Protein AF-C4KZI9-F1 (afdb_monomer)

Secondary structure (DSSP, 8-state):
--HHHHHHHHHHHHHHHHHHHHHHHHHHHHHHHHHHHTT---SS-----HHHH-HHHHHHHHHHHHHHHHHHHHHHHH---------

Solvent-accessible surface area (backbone atoms only — not comparable to full-atom values): 5023 Å² total; per-residue (Å²): 131,57,57,66,58,28,45,51,52,19,49,51,29,41,50,49,16,53,50,50,52,51,54,50,53,51,51,52,51,52,51,45,54,54,35,56,76,70,73,52,90,63,98,55,77,85,77,64,56,63,65,75,74,35,55,62,34,49,48,28,46,60,61,16,51,60,28,47,53,54,34,52,55,55,56,61,70,72,62,69,80,93,66,93,80,80,131

Sequence (87 aa):
MSRFNQLVAGGILLFLSGLLYTLERIALYIRWYAEISTGSWLEKPSFVDPFLQNWFVTLFLFAAIPFFLAAMNVTQKISPSENPTDS

Radius of gyration: 22.18 Å; Cα contacts (8 Å, |Δi|>4): 54; chains: 1; bounding box: 54×30×64 Å

Mean predicted aligned error: 10.79 Å

Foldseek 3Di:
DDLVVLLVLLVVLLVVLVVLLVVVVVVLVVVVVVCVVVVNDDVDRPCDPSCVVDVSSVV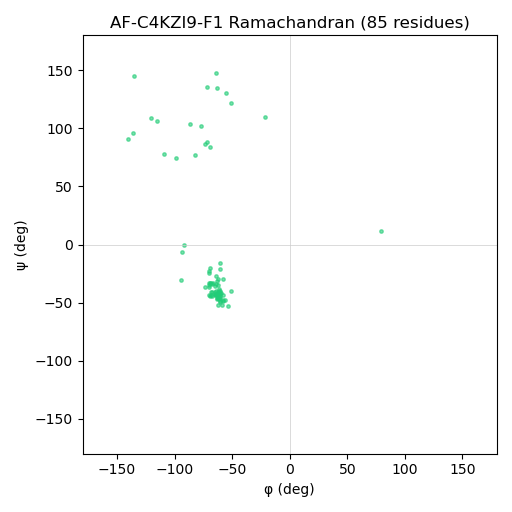SNVVSVVSVVVSVVVVVVVDDDPDPPDD

Organism: Exiguobacterium sp. (strain ATCC BAA-1283 / AT1b) (NCBI:txid360911)

pLDDT: mean 77.7, std 14.15, range [49.59, 95.12]

Structure (mmCIF, N/CA/C/O backbone):
data_AF-C4KZI9-F1
#
_entry.id   AF-C4KZI9-F1
#
loop_
_atom_site.group_PDB
_atom_site.id
_atom_site.type_symbol
_atom_site.label_atom_id
_atom_site.label_alt_id
_atom_site.label_comp_id
_atom_site.label_asym_id
_atom_site.label_entity_id
_atom_site.label_seq_id
_atom_site.pdbx_PDB_ins_code
_atom_site.Cartn_x
_atom_site.Cartn_y
_atom_site.Cartn_z
_atom_site.occupancy
_atom_site.B_iso_or_equiv
_atom_site.auth_seq_id
_atom_site.auth_comp_id
_atom_site.auth_asym_id
_atom_site.auth_atom_id
_atom_site.pdbx_PDB_model_num
ATOM 1 N N . MET A 1 1 ? -11.775 -5.326 19.414 1.00 69.50 1 MET A N 1
ATOM 2 C CA . MET A 1 1 ? -10.387 -4.825 19.274 1.00 69.50 1 MET A CA 1
ATOM 3 C C . MET A 1 1 ? -10.327 -3.392 19.776 1.00 69.50 1 MET A C 1
ATOM 5 O O . MET A 1 1 ? -11.304 -2.679 19.596 1.00 69.50 1 MET A O 1
ATOM 9 N N . SER A 1 2 ? -9.218 -2.979 20.395 1.00 85.62 2 SER A N 1
ATOM 10 C CA . SER A 1 2 ? -8.996 -1.569 20.754 1.00 85.62 2 SER A CA 1
ATOM 11 C C . SER A 1 2 ? -8.918 -0.696 19.493 1.00 85.62 2 SER A C 1
ATOM 13 O O . SER A 1 2 ? -8.413 -1.157 18.467 1.00 85.62 2 SER A O 1
ATOM 15 N N . ARG A 1 3 ? -9.371 0.564 19.575 1.00 84.19 3 ARG A N 1
ATOM 16 C CA . ARG A 1 3 ? -9.224 1.575 18.508 1.00 84.19 3 ARG A CA 1
ATOM 17 C C . ARG A 1 3 ? -7.775 1.673 18.031 1.00 84.19 3 ARG A C 1
ATOM 19 O O . ARG A 1 3 ? -7.526 1.768 16.835 1.00 84.19 3 ARG A O 1
ATOM 26 N N . PHE A 1 4 ? -6.827 1.604 18.965 1.00 88.25 4 PHE A N 1
ATOM 27 C CA . PHE A 1 4 ? -5.401 1.605 18.652 1.00 88.25 4 PHE A CA 1
ATOM 28 C C . PHE A 1 4 ? -5.033 0.445 17.717 1.00 88.25 4 PHE A C 1
ATOM 30 O O . PHE A 1 4 ? -4.433 0.667 16.673 1.00 88.25 4 PHE A O 1
ATOM 37 N N . ASN A 1 5 ? -5.493 -0.773 18.019 1.00 89.94 5 ASN A N 1
ATOM 38 C CA . ASN A 1 5 ? -5.220 -1.949 17.188 1.00 89.94 5 ASN A CA 1
ATOM 39 C C . ASN A 1 5 ? -5.847 -1.827 15.791 1.00 89.94 5 ASN A C 1
ATOM 41 O O . ASN A 1 5 ? -5.258 -2.303 14.828 1.00 89.94 5 ASN A O 1
ATOM 45 N N . GLN A 1 6 ? -7.015 -1.187 15.664 1.00 89.06 6 GLN A N 1
ATOM 46 C CA . GLN A 1 6 ? -7.660 -0.952 14.364 1.00 89.06 6 GLN A CA 1
ATOM 47 C C . GLN A 1 6 ? -6.875 0.055 13.515 1.00 89.06 6 GLN A C 1
ATOM 49 O O . GLN A 1 6 ? -6.644 -0.198 12.336 1.00 89.06 6 GLN A O 1
ATOM 54 N N . LEU A 1 7 ? -6.415 1.156 14.117 1.00 92.19 7 LEU A N 1
ATOM 55 C CA . LEU A 1 7 ? -5.583 2.151 13.433 1.00 92.19 7 LEU A CA 1
ATOM 56 C C . LEU A 1 7 ? -4.224 1.574 13.030 1.00 92.19 7 LEU A C 1
ATOM 58 O O . LEU A 1 7 ? -3.775 1.798 11.911 1.00 92.19 7 LEU A O 1
ATOM 62 N N . VAL A 1 8 ? -3.594 0.794 13.913 1.00 93.88 8 VAL A N 1
ATOM 63 C CA . VAL A 1 8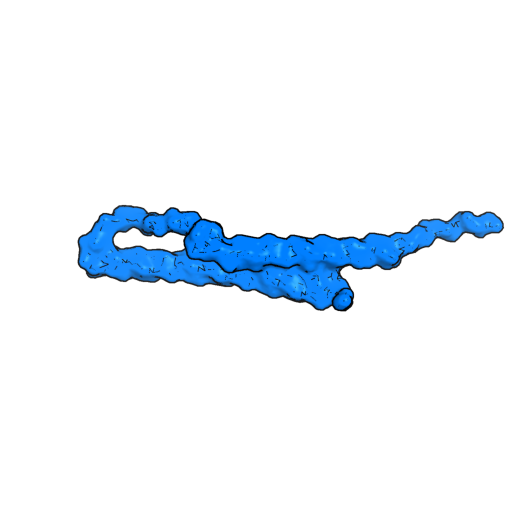 ? -2.326 0.112 13.621 1.00 93.88 8 VAL A CA 1
ATOM 64 C C . VAL A 1 8 ? -2.507 -0.901 12.490 1.00 93.88 8 VAL A C 1
ATOM 66 O O . VAL A 1 8 ? -1.726 -0.889 11.544 1.00 93.88 8 VAL A O 1
ATOM 69 N N . ALA A 1 9 ? -3.557 -1.728 12.526 1.00 91.88 9 ALA A N 1
ATOM 70 C CA . ALA A 1 9 ? -3.840 -2.689 11.461 1.00 91.88 9 ALA A CA 1
ATOM 71 C C . ALA A 1 9 ? -4.100 -1.999 10.109 1.00 91.88 9 ALA A C 1
ATOM 73 O O . ALA A 1 9 ? -3.500 -2.381 9.105 1.00 91.88 9 ALA A O 1
ATOM 74 N N . GLY A 1 10 ? -4.930 -0.950 10.082 1.00 91.25 10 GLY A N 1
ATOM 75 C CA . GLY A 1 10 ? -5.181 -0.158 8.872 1.00 91.25 10 GLY A CA 1
ATOM 76 C C . GLY A 1 10 ? -3.919 0.529 8.338 1.00 91.25 10 GLY A C 1
ATOM 77 O O . GLY A 1 10 ? -3.672 0.520 7.133 1.00 91.25 10 GLY A O 1
ATOM 78 N N . GLY A 1 11 ? -3.080 1.064 9.229 1.00 93.56 11 GLY A N 1
ATOM 79 C CA . GLY A 1 11 ? -1.802 1.681 8.874 1.00 93.56 11 GLY A CA 1
ATOM 80 C C . GLY A 1 11 ? -0.801 0.689 8.280 1.00 93.56 11 GLY A C 1
ATOM 81 O O . GLY A 1 11 ? -0.189 0.986 7.258 1.00 93.56 11 GLY A O 1
ATOM 82 N N . ILE A 1 12 ? -0.678 -0.507 8.865 1.00 95.12 12 ILE A N 1
ATOM 83 C CA . ILE A 1 12 ? 0.174 -1.583 8.332 1.00 95.12 12 ILE A CA 1
ATOM 84 C C . ILE A 1 12 ? -0.297 -1.999 6.934 1.00 95.12 12 ILE A C 1
ATOM 86 O O . ILE A 1 12 ? 0.529 -2.160 6.041 1.00 95.12 12 ILE A O 1
ATOM 90 N N . LEU A 1 13 ? -1.610 -2.132 6.719 1.00 93.50 13 LEU A N 1
ATOM 91 C CA . LEU A 1 13 ? -2.172 -2.489 5.412 1.00 93.50 13 LEU A CA 1
ATOM 92 C C . LEU A 1 13 ? -1.900 -1.418 4.345 1.00 93.50 13 LEU A C 1
ATOM 94 O O . LEU A 1 13 ? -1.470 -1.759 3.242 1.00 93.50 13 LEU A O 1
ATOM 98 N N . LEU A 1 14 ? -2.069 -0.132 4.674 1.00 94.00 14 LEU A N 1
ATOM 99 C CA . LEU A 1 14 ? -1.704 0.963 3.764 1.00 94.00 14 LEU A CA 1
ATOM 100 C C . LEU A 1 14 ? -0.208 0.975 3.457 1.00 94.00 14 LEU A C 1
ATOM 102 O O . LEU A 1 14 ? 0.186 1.117 2.299 1.00 94.00 14 LEU A O 1
ATOM 106 N N . PHE A 1 15 ? 0.624 0.806 4.484 1.00 95.12 15 PHE A N 1
ATOM 107 C CA . PHE A 1 15 ? 2.070 0.767 4.318 1.00 95.12 15 PHE A CA 1
ATOM 108 C C . PHE A 1 15 ? 2.498 -0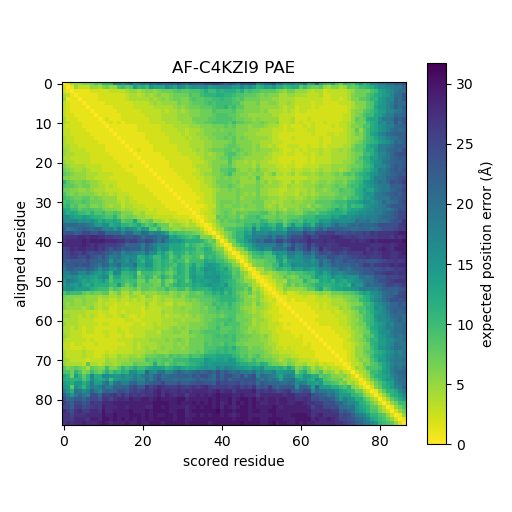.391 3.411 1.00 95.12 15 PHE A C 1
ATOM 110 O O . PHE A 1 15 ? 3.274 -0.183 2.483 1.00 95.12 15 PHE A O 1
ATOM 117 N N . LEU A 1 16 ? 1.951 -1.591 3.624 1.00 93.00 16 LEU A N 1
ATOM 118 C CA . LEU A 1 16 ? 2.229 -2.764 2.794 1.00 93.00 16 LEU A CA 1
ATOM 119 C C . LEU A 1 16 ? 1.780 -2.567 1.347 1.00 93.00 16 LEU A C 1
ATOM 121 O O . LEU A 1 16 ? 2.521 -2.926 0.437 1.00 93.00 16 LEU A O 1
ATOM 125 N N . SER A 1 17 ? 0.609 -1.964 1.124 1.00 91.88 17 SER A N 1
ATOM 126 C CA . SER A 1 17 ? 0.136 -1.622 -0.221 1.00 91.88 17 SER A CA 1
ATOM 127 C C . SER A 1 17 ? 1.122 -0.694 -0.946 1.00 91.88 17 SER A C 1
ATOM 129 O O . SER A 1 17 ? 1.548 -0.990 -2.064 1.00 91.88 17 SER A O 1
ATOM 131 N N . GLY A 1 18 ? 1.570 0.378 -0.281 1.00 89.44 18 GLY A N 1
ATOM 132 C CA . GLY A 1 18 ? 2.567 1.302 -0.829 1.00 89.44 18 GLY A CA 1
ATOM 133 C C . GLY A 1 18 ? 3.937 0.650 -1.060 1.00 89.44 18 GLY A C 1
ATOM 134 O O . GLY A 1 18 ? 4.579 0.880 -2.089 1.00 89.44 18 GLY A O 1
ATOM 135 N N . LEU A 1 19 ? 4.375 -0.212 -0.140 1.00 92.81 19 LEU A N 1
ATOM 136 C CA . LEU A 1 19 ? 5.624 -0.963 -0.267 1.00 92.81 19 LEU A CA 1
ATOM 137 C C . LEU A 1 19 ? 5.579 -1.909 -1.476 1.00 92.81 19 LEU A C 1
ATOM 139 O O . LEU A 1 19 ? 6.501 -1.925 -2.284 1.00 92.81 19 LEU A O 1
ATOM 143 N N . LEU A 1 20 ? 4.491 -2.662 -1.643 1.00 90.75 20 LEU A N 1
ATOM 144 C CA . LEU A 1 20 ? 4.310 -3.563 -2.783 1.00 90.75 20 LEU A CA 1
ATOM 145 C C . LEU A 1 20 ? 4.304 -2.801 -4.109 1.00 90.75 20 LEU A C 1
ATOM 147 O O . LEU A 1 20 ? 5.014 -3.191 -5.032 1.00 90.75 20 LEU A O 1
ATOM 151 N N . TYR A 1 21 ? 3.588 -1.675 -4.174 1.00 88.56 21 TYR A N 1
ATOM 152 C CA . TYR A 1 21 ? 3.567 -0.815 -5.358 1.00 88.56 21 TYR A CA 1
ATOM 153 C C . TYR A 1 21 ? 4.970 -0.321 -5.749 1.00 88.56 21 TYR A C 1
ATOM 155 O O . TYR A 1 21 ? 5.346 -0.330 -6.924 1.00 88.56 21 TYR A O 1
ATOM 163 N N . THR A 1 22 ? 5.769 0.105 -4.766 1.00 88.94 22 THR A N 1
ATOM 164 C CA . THR A 1 22 ? 7.132 0.600 -5.018 1.00 88.94 22 THR A CA 1
ATOM 165 C C . THR A 1 22 ? 8.092 -0.516 -5.430 1.00 88.94 22 THR A C 1
ATOM 167 O O . THR A 1 22 ? 8.837 -0.339 -6.393 1.00 88.94 22 THR A O 1
ATOM 170 N N . LEU A 1 23 ? 8.047 -1.677 -4.770 1.00 88.94 23 LEU A N 1
ATOM 171 C CA . LEU A 1 23 ? 8.857 -2.844 -5.138 1.00 88.94 23 LEU A CA 1
ATOM 172 C C . LEU A 1 23 ? 8.556 -3.328 -6.557 1.00 88.94 23 LEU A C 1
ATOM 174 O O . LEU A 1 23 ? 9.472 -3.652 -7.308 1.00 88.94 23 LEU A O 1
ATOM 178 N N . GLU A 1 24 ? 7.288 -3.331 -6.950 1.00 84.88 24 GLU A N 1
ATOM 179 C CA . GLU A 1 24 ? 6.881 -3.731 -8.291 1.00 84.88 24 GLU A CA 1
ATOM 180 C C . GLU A 1 24 ? 7.357 -2.751 -9.364 1.00 84.88 24 GLU A C 1
ATOM 182 O O . GLU A 1 24 ? 7.883 -3.167 -10.397 1.00 84.88 24 GLU A O 1
ATOM 187 N N . ARG A 1 25 ? 7.274 -1.443 -9.089 1.00 83.88 25 ARG A N 1
ATOM 188 C CA . ARG A 1 25 ? 7.886 -0.414 -9.940 1.00 83.88 25 ARG A CA 1
ATOM 189 C C . ARG A 1 25 ? 9.382 -0.663 -10.113 1.00 83.88 25 ARG A C 1
ATOM 191 O O . ARG A 1 25 ? 9.864 -0.639 -11.241 1.00 83.88 25 ARG A O 1
ATOM 198 N N . ILE A 1 26 ? 10.106 -0.928 -9.026 1.00 86.94 26 ILE A N 1
ATOM 199 C CA . ILE A 1 26 ? 11.548 -1.209 -9.072 1.00 86.94 26 ILE A CA 1
ATOM 200 C C . ILE A 1 26 ? 11.830 -2.468 -9.903 1.00 86.94 26 ILE A C 1
ATOM 202 O O . ILE A 1 26 ? 12.697 -2.435 -10.773 1.00 86.94 26 ILE A O 1
ATOM 206 N N . ALA A 1 27 ? 11.078 -3.551 -9.695 1.00 85.31 27 ALA A N 1
ATOM 207 C CA . ALA A 1 27 ? 11.242 -4.795 -10.443 1.00 85.31 27 ALA A CA 1
ATOM 208 C C . ALA A 1 27 ? 11.020 -4.602 -11.953 1.00 85.31 27 ALA A C 1
ATOM 210 O O . ALA A 1 27 ? 11.806 -5.104 -12.757 1.00 85.31 27 ALA A O 1
ATOM 211 N N . LEU A 1 28 ? 10.003 -3.825 -12.343 1.00 81.31 28 LEU A N 1
ATOM 212 C CA . LEU A 1 28 ? 9.757 -3.463 -13.742 1.00 81.31 28 LEU A CA 1
ATOM 213 C C . LEU A 1 28 ? 10.918 -2.662 -14.341 1.00 81.31 28 LEU A C 1
ATOM 215 O O . LEU A 1 28 ? 11.340 -2.951 -15.459 1.00 81.31 28 LEU A O 1
ATOM 219 N N . TYR A 1 29 ? 11.471 -1.698 -13.600 1.00 82.88 29 TYR A N 1
ATOM 220 C CA . TYR A 1 29 ? 12.640 -0.939 -14.053 1.00 82.88 29 TYR A CA 1
ATOM 221 C C . TYR A 1 29 ? 13.881 -1.818 -14.216 1.00 82.88 29 TYR A C 1
ATOM 223 O O . TYR A 1 29 ? 14.588 -1.680 -15.211 1.00 82.88 29 TYR A O 1
ATOM 231 N N . ILE A 1 30 ? 14.135 -2.736 -13.279 1.00 84.50 30 ILE A N 1
ATOM 232 C 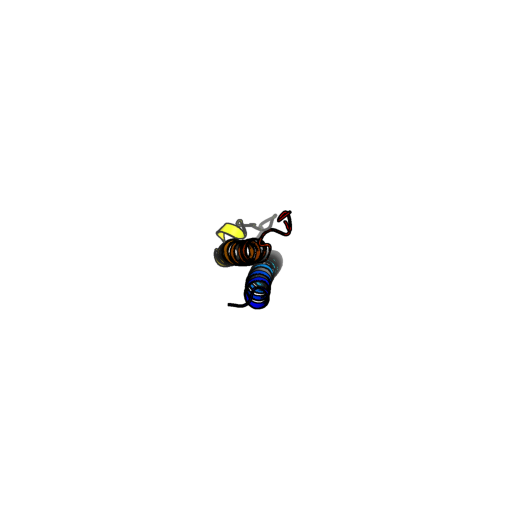CA . ILE A 1 30 ? 15.258 -3.680 -13.365 1.00 84.50 30 ILE A CA 1
ATOM 233 C C . ILE A 1 30 ? 15.095 -4.588 -14.586 1.00 84.50 30 ILE A C 1
ATOM 235 O O . ILE A 1 30 ? 16.046 -4.778 -15.342 1.00 84.50 30 ILE A O 1
ATOM 239 N N . ARG A 1 31 ? 13.886 -5.120 -14.805 1.00 81.25 31 ARG A N 1
ATOM 240 C CA . ARG A 1 31 ? 13.585 -5.955 -15.970 1.00 81.25 31 ARG A CA 1
ATOM 241 C C . ARG A 1 31 ? 13.807 -5.193 -17.273 1.00 81.25 31 ARG A C 1
ATOM 243 O O . ARG A 1 31 ? 14.502 -5.691 -18.149 1.00 81.25 31 ARG A O 1
ATOM 250 N N . TRP A 1 32 ? 13.271 -3.981 -17.376 1.00 78.19 32 TRP A N 1
ATOM 251 C CA . TRP A 1 32 ? 13.463 -3.132 -18.550 1.00 78.19 32 TRP A CA 1
ATOM 252 C C . TRP A 1 32 ? 14.946 -2.818 -18.796 1.00 78.19 32 TRP A C 1
ATOM 254 O O . TRP A 1 32 ? 15.423 -2.911 -19.923 1.00 78.19 32 TRP A O 1
ATOM 264 N N . TYR A 1 33 ? 15.707 -2.526 -17.739 1.00 81.62 33 TYR A N 1
ATOM 265 C CA . TYR A 1 33 ? 17.147 -2.294 -17.841 1.00 81.62 33 TYR A CA 1
ATOM 266 C C . TYR A 1 33 ? 17.909 -3.529 -18.358 1.00 81.62 33 TYR A C 1
ATOM 268 O O . TYR A 1 33 ? 18.826 -3.398 -19.170 1.00 81.62 33 TYR A O 1
ATOM 276 N N . ALA A 1 34 ? 17.508 -4.734 -17.940 1.00 79.00 34 ALA A N 1
ATOM 277 C CA . ALA A 1 34 ? 18.069 -5.989 -18.442 1.00 79.00 34 ALA A CA 1
ATOM 278 C C . ALA A 1 34 ? 17.665 -6.293 -19.902 1.00 79.00 34 ALA A C 1
ATOM 280 O O . ALA A 1 34 ? 18.446 -6.857 -20.668 1.00 79.00 34 ALA A O 1
ATOM 281 N N . GLU A 1 35 ? 16.460 -5.907 -20.320 1.00 74.31 35 GLU A N 1
ATOM 282 C CA . GLU A 1 35 ? 16.006 -6.057 -21.711 1.00 74.31 35 GLU A CA 1
ATOM 283 C C . GLU A 1 35 ? 16.755 -5.096 -22.658 1.00 74.31 35 GLU A C 1
ATOM 285 O O . GLU A 1 35 ? 17.151 -5.493 -23.756 1.00 74.31 35 GLU A O 1
ATOM 290 N N . ILE A 1 36 ? 17.070 -3.875 -22.207 1.00 75.94 36 ILE A N 1
ATOM 291 C CA . ILE A 1 36 ? 17.922 -2.940 -22.964 1.00 75.94 36 ILE A CA 1
ATOM 292 C C . ILE A 1 36 ? 19.327 -3.507 -23.172 1.00 75.94 36 ILE A C 1
ATOM 294 O O . ILE A 1 36 ? 19.869 -3.425 -24.275 1.00 75.94 36 ILE A O 1
ATOM 298 N N . SER A 1 37 ? 19.933 -4.089 -22.134 1.00 72.19 37 SER A N 1
ATOM 299 C CA . SER A 1 37 ? 21.305 -4.604 -22.227 1.00 72.19 37 SER A CA 1
ATOM 300 C C . SER A 1 37 ? 21.432 -5.837 -23.130 1.00 72.19 37 SER A C 1
ATOM 302 O O . SER A 1 37 ? 22.519 -6.115 -23.634 1.00 72.19 37 SER A O 1
ATOM 304 N N . THR A 1 38 ? 20.328 -6.544 -23.385 1.00 73.69 38 THR A N 1
ATOM 305 C CA . THR A 1 38 ? 20.268 -7.722 -24.266 1.00 73.69 38 THR A CA 1
ATOM 306 C C . THR A 1 38 ? 19.922 -7.387 -25.723 1.00 73.69 38 THR A C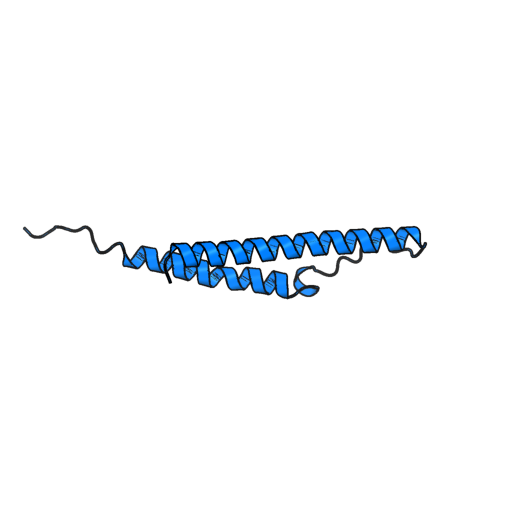 1
ATOM 308 O O . THR A 1 38 ? 19.897 -8.283 -26.564 1.00 73.69 38 THR A O 1
ATOM 311 N N . GLY A 1 39 ? 19.708 -6.107 -26.058 1.00 67.75 39 GLY A N 1
ATOM 312 C CA . GLY A 1 39 ? 19.429 -5.656 -27.428 1.00 67.75 39 GLY A CA 1
ATOM 313 C C . GLY A 1 39 ? 17.982 -5.870 -27.888 1.00 67.75 39 GLY A C 1
ATOM 314 O O . GLY A 1 39 ? 17.689 -5.713 -29.073 1.00 67.75 39 GLY A O 1
ATOM 315 N N . SER A 1 40 ? 17.075 -6.212 -26.967 1.00 63.81 40 SER A N 1
ATOM 316 C CA . SER A 1 40 ? 15.636 -6.353 -27.205 1.00 63.81 40 SER A CA 1
ATOM 317 C C . SER A 1 40 ? 14.951 -4.991 -27.040 1.00 63.81 40 SER A C 1
ATOM 319 O O . SER A 1 40 ? 14.752 -4.502 -25.930 1.00 63.81 40 SER A O 1
ATOM 321 N N . TRP A 1 41 ? 14.603 -4.355 -28.158 1.00 58.12 41 TRP A N 1
ATOM 322 C CA . TRP A 1 41 ? 14.066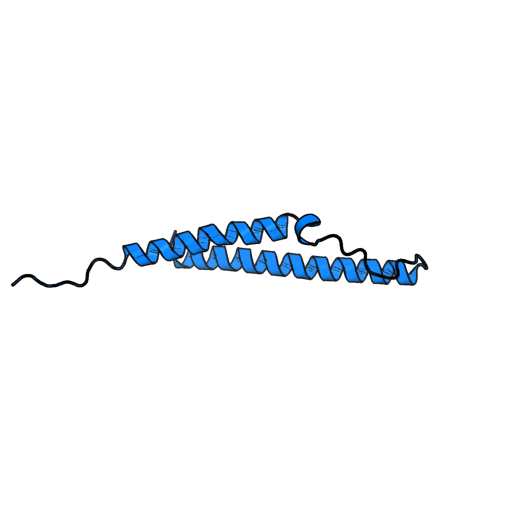 -2.995 -28.200 1.00 58.12 41 TRP A CA 1
ATOM 323 C C . TRP A 1 41 ? 12.586 -2.920 -27.800 1.00 58.12 41 TRP A C 1
ATOM 325 O O . TRP A 1 41 ? 11.694 -3.151 -28.613 1.00 58.12 41 TRP A O 1
ATOM 335 N N . LEU A 1 42 ? 12.331 -2.484 -26.566 1.00 56.59 42 LEU A N 1
ATOM 336 C CA . LEU A 1 42 ? 11.120 -1.748 -26.197 1.00 56.59 42 LEU A CA 1
ATOM 337 C C . LEU A 1 42 ? 11.547 -0.335 -25.767 1.00 56.59 42 LEU A C 1
ATOM 339 O O . LEU A 1 42 ? 12.109 -0.138 -24.690 1.00 56.59 42 LEU A O 1
ATOM 343 N N . GLU A 1 43 ? 11.292 0.660 -26.625 1.00 57.62 43 GLU A N 1
ATOM 344 C CA . GLU A 1 43 ? 11.668 2.077 -26.420 1.00 57.62 43 GLU A CA 1
ATOM 345 C C . GLU A 1 43 ? 11.038 2.708 -25.166 1.00 57.62 43 GLU A C 1
ATOM 347 O O . GLU A 1 43 ? 11.471 3.761 -24.695 1.00 57.62 43 GLU A O 1
ATOM 352 N N . LYS A 1 44 ? 10.012 2.063 -24.604 1.00 59.62 44 LYS A N 1
ATOM 353 C CA . LYS A 1 44 ? 9.384 2.426 -23.338 1.00 59.62 44 LYS A CA 1
ATOM 354 C C . LYS A 1 44 ? 9.159 1.167 -22.511 1.00 59.62 44 LYS A C 1
ATOM 356 O O . LYS A 1 44 ? 8.814 0.135 -23.087 1.00 59.62 44 LYS A O 1
ATOM 361 N N . PRO A 1 45 ? 9.281 1.245 -21.177 1.00 61.31 45 PRO A N 1
ATOM 362 C CA . PRO A 1 45 ? 8.869 0.142 -20.325 1.00 61.31 45 PRO A CA 1
ATOM 363 C C . PRO A 1 45 ? 7.405 -0.175 -20.633 1.00 61.31 45 PRO A C 1
ATOM 365 O O . PRO A 1 45 ? 6.573 0.738 -20.675 1.00 61.31 45 PRO A O 1
ATOM 368 N N . SER A 1 46 ? 7.078 -1.446 -20.868 1.00 62.81 46 SER A N 1
ATOM 369 C CA . SER A 1 46 ? 5.685 -1.878 -20.925 1.00 62.81 46 SER A CA 1
ATOM 370 C C . SER A 1 46 ? 5.127 -1.792 -19.507 1.00 62.81 46 SER A C 1
ATOM 372 O O . SER A 1 46 ? 5.163 -2.754 -18.740 1.00 62.81 46 SER A O 1
ATOM 374 N N . PHE A 1 47 ? 4.693 -0.598 -19.116 1.00 61.66 47 PHE A N 1
ATOM 375 C CA . PHE A 1 47 ? 4.006 -0.391 -17.856 1.00 61.66 47 PHE A CA 1
ATOM 376 C C . PHE A 1 47 ? 2.614 -1.002 -18.002 1.00 61.66 47 PHE A C 1
ATOM 378 O O . PHE A 1 47 ? 1.679 -0.337 -18.440 1.00 61.66 47 PHE A O 1
ATOM 385 N N . VAL A 1 48 ? 2.485 -2.290 -17.691 1.00 64.44 48 VAL A N 1
ATOM 386 C CA . VAL A 1 48 ? 1.176 -2.851 -17.364 1.00 64.44 48 VAL A CA 1
ATOM 387 C C . VAL A 1 48 ? 0.725 -2.133 -16.095 1.00 64.44 48 VAL A C 1
ATOM 389 O O . VAL A 1 48 ? 1.536 -1.916 -15.191 1.00 64.44 48 VAL A O 1
ATOM 392 N N . ASP A 1 49 ? -0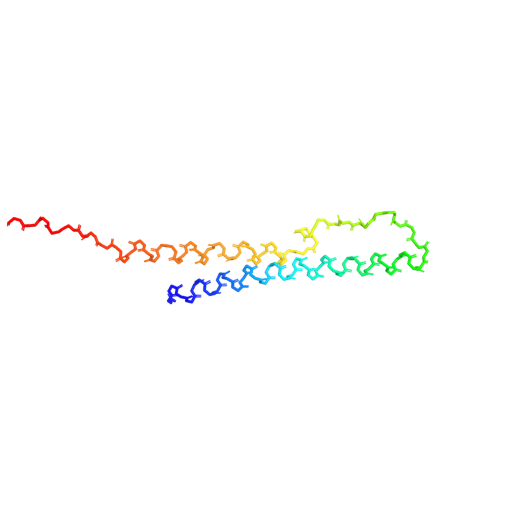.530 -1.686 -16.053 1.00 65.44 49 ASP A N 1
ATOM 393 C CA . ASP A 1 49 ? -1.050 -0.950 -14.903 1.00 65.44 49 ASP A CA 1
ATOM 394 C C . ASP A 1 49 ? -0.761 -1.725 -13.606 1.00 65.44 49 ASP A C 1
ATOM 396 O O . ASP A 1 49 ? -1.213 -2.864 -13.474 1.00 65.44 49 ASP A O 1
ATOM 400 N N . PRO A 1 50 ? -0.044 -1.141 -12.627 1.00 61.59 50 PRO A N 1
ATOM 401 C CA . PRO A 1 50 ? 0.368 -1.849 -11.410 1.00 61.59 50 PRO A CA 1
ATOM 402 C C . PRO A 1 50 ? -0.815 -2.425 -10.621 1.00 61.59 50 PRO A C 1
ATOM 404 O O . PRO A 1 50 ? -0.710 -3.475 -9.996 1.00 61.59 50 PRO A O 1
ATOM 407 N N . PHE A 1 51 ? -1.976 -1.769 -10.703 1.00 60.12 51 PHE A N 1
ATOM 408 C CA . PHE A 1 51 ? -3.221 -2.233 -10.086 1.00 60.12 51 PHE A CA 1
ATOM 409 C C . PHE A 1 51 ? -3.816 -3.482 -10.753 1.00 60.12 51 PHE A C 1
ATOM 411 O O . PHE A 1 51 ? -4.561 -4.216 -10.103 1.00 60.12 51 PHE A O 1
ATOM 418 N N . LEU A 1 52 ? -3.502 -3.718 -12.031 1.00 64.62 52 LEU A N 1
ATOM 419 C CA . LEU A 1 52 ? -3.911 -4.899 -12.797 1.00 64.62 52 LEU A CA 1
ATOM 420 C C . LEU A 1 52 ? -2.834 -5.988 -12.776 1.00 64.62 52 LEU A C 1
ATOM 422 O O . LEU A 1 52 ? -3.161 -7.171 -12.819 1.00 64.62 52 LEU A O 1
ATOM 426 N N . GLN A 1 53 ? -1.562 -5.595 -12.682 1.00 72.75 53 GLN A N 1
ATOM 427 C CA . GLN A 1 53 ? -0.434 -6.516 -12.598 1.00 72.75 53 GLN A CA 1
ATOM 428 C C . GLN A 1 53 ? -0.355 -7.193 -11.221 1.00 72.75 53 GLN A C 1
ATOM 430 O O . GLN A 1 53 ? -0.064 -8.387 -11.138 1.00 72.75 53 GLN A O 1
ATOM 435 N N . ASN A 1 54 ? -0.692 -6.467 -10.149 1.00 79.69 54 ASN A N 1
ATOM 436 C CA . ASN A 1 54 ? -0.644 -6.984 -8.789 1.00 79.69 54 ASN A CA 1
ATOM 437 C C . ASN A 1 54 ? -1.879 -6.603 -7.977 1.00 79.69 54 ASN A C 1
ATOM 439 O O . ASN A 1 54 ? -1.971 -5.561 -7.321 1.00 79.69 54 ASN A O 1
ATOM 443 N N . TRP A 1 55 ? -2.825 -7.536 -7.960 1.00 84.00 55 TRP A N 1
ATOM 444 C CA . TRP A 1 55 ? -4.070 -7.407 -7.215 1.00 84.00 55 TRP A CA 1
ATOM 445 C C . TRP A 1 55 ? -3.865 -7.239 -5.698 1.00 84.00 55 TRP A C 1
ATOM 447 O O . TRP A 1 55 ? -4.753 -6.701 -5.037 1.00 84.00 55 TRP A O 1
ATOM 457 N N . PHE A 1 56 ? -2.712 -7.632 -5.134 1.00 84.44 56 PHE A N 1
ATOM 458 C CA . PHE A 1 56 ? -2.433 -7.467 -3.704 1.00 84.44 56 PHE A CA 1
ATOM 459 C C . PHE A 1 56 ? -2.273 -6.000 -3.298 1.00 84.44 56 PHE A C 1
ATOM 461 O O . PHE A 1 56 ? -2.689 -5.636 -2.199 1.00 84.44 56 PHE A O 1
ATOM 468 N N . VAL A 1 57 ? -1.732 -5.142 -4.175 1.00 85.12 57 VAL A N 1
ATOM 469 C CA . VAL A 1 57 ? -1.641 -3.690 -3.925 1.00 85.12 57 VAL A CA 1
ATOM 470 C C . VAL A 1 57 ? -3.042 -3.133 -3.696 1.00 85.12 57 VAL A C 1
ATOM 472 O O . VAL A 1 57 ? -3.313 -2.507 -2.668 1.00 85.12 57 VAL A O 1
ATOM 475 N N . THR A 1 58 ? -3.943 -3.440 -4.627 1.00 87.88 58 THR A N 1
ATOM 476 C CA . THR A 1 58 ? -5.354 -3.055 -4.603 1.00 87.88 58 THR A CA 1
ATOM 477 C C . THR A 1 58 ? -6.073 -3.653 -3.392 1.00 87.88 58 THR A C 1
ATOM 479 O O . THR A 1 58 ? -6.761 -2.937 -2.666 1.00 87.88 58 THR A O 1
ATOM 482 N N . LEU A 1 59 ? -5.867 -4.943 -3.113 1.00 89.75 59 LEU A N 1
ATOM 483 C CA . LEU A 1 59 ? -6.487 -5.632 -1.984 1.00 89.75 59 LEU A CA 1
ATOM 484 C C . LEU A 1 59 ? -6.095 -5.006 -0.650 1.00 89.75 59 LEU A C 1
ATOM 486 O O . LEU A 1 59 ? -6.977 -4.717 0.151 1.00 89.75 59 LEU A O 1
ATOM 490 N N . PHE A 1 60 ? -4.805 -4.777 -0.398 1.00 90.69 60 PHE A N 1
ATOM 491 C CA . PHE A 1 60 ? -4.361 -4.196 0.870 1.00 90.69 60 PHE A CA 1
ATOM 492 C C . PHE A 1 60 ? -4.813 -2.743 1.029 1.00 90.69 60 PHE A C 1
ATOM 494 O O . PHE A 1 60 ? -5.170 -2.338 2.136 1.00 90.69 60 PHE A O 1
ATOM 501 N N . LEU A 1 61 ? -4.886 -1.989 -0.072 1.00 89.56 61 LEU A N 1
ATOM 502 C CA . LEU A 1 61 ? -5.425 -0.631 -0.074 1.00 89.56 61 LEU A CA 1
ATOM 503 C C . LEU A 1 61 ? -6.903 -0.621 0.345 1.00 89.56 61 LEU A C 1
ATOM 505 O O . LEU A 1 61 ? -7.282 0.087 1.277 1.00 89.56 61 LEU A O 1
ATOM 509 N N . PHE A 1 62 ? -7.735 -1.443 -0.302 1.00 92.62 62 PHE A N 1
ATOM 510 C CA . PHE A 1 62 ? -9.164 -1.524 0.012 1.00 92.62 62 PHE A CA 1
ATOM 511 C C . PHE A 1 62 ? -9.430 -2.170 1.371 1.00 92.62 62 PHE A C 1
ATOM 513 O O . PHE A 1 62 ? -10.341 -1.743 2.078 1.00 92.62 62 PHE A O 1
ATOM 520 N N . ALA A 1 63 ? -8.619 -3.147 1.775 1.00 91.75 63 ALA A N 1
ATOM 521 C CA . ALA A 1 63 ? -8.720 -3.782 3.081 1.00 91.75 63 ALA A CA 1
ATOM 522 C C . ALA A 1 63 ? -8.428 -2.805 4.225 1.00 91.75 63 ALA A C 1
ATOM 5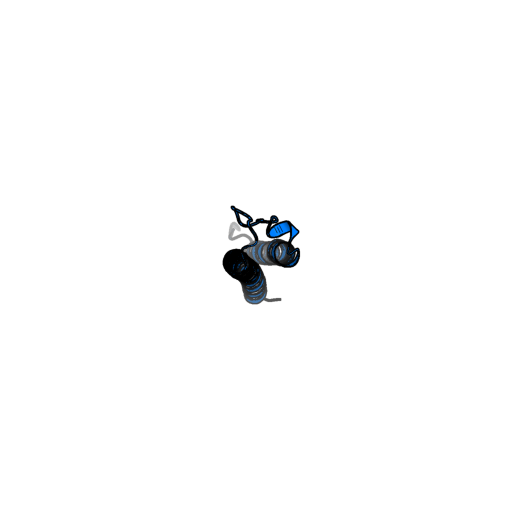24 O O . ALA A 1 63 ? -8.970 -2.992 5.308 1.00 91.75 63 ALA A O 1
ATOM 525 N N . ALA A 1 64 ? -7.636 -1.749 4.013 1.00 91.50 64 ALA A N 1
ATOM 526 C CA . ALA A 1 64 ? -7.373 -0.747 5.044 1.00 91.50 64 ALA A CA 1
ATOM 527 C C . ALA A 1 64 ? -8.606 0.117 5.379 1.00 91.50 64 ALA A C 1
ATOM 529 O O . ALA A 1 64 ? -8.804 0.490 6.537 1.00 91.50 64 ALA A O 1
ATOM 530 N N . ILE A 1 65 ? -9.467 0.397 4.393 1.00 91.62 65 ILE A N 1
ATOM 531 C CA . ILE A 1 65 ? -10.659 1.253 4.530 1.00 91.62 65 ILE A CA 1
ATOM 532 C C . ILE A 1 65 ? -11.587 0.815 5.681 1.00 91.62 65 ILE A C 1
ATOM 534 O O . ILE A 1 65 ? -11.877 1.648 6.544 1.00 91.62 65 ILE A O 1
ATOM 538 N N . PRO A 1 66 ? -12.043 -0.453 5.779 1.00 91.56 66 PRO A N 1
ATOM 539 C CA . PRO A 1 66 ? -12.925 -0.875 6.866 1.00 91.56 66 PRO A CA 1
ATOM 540 C C . PRO A 1 66 ? -12.282 -0.751 8.253 1.00 91.56 66 PRO A C 1
ATOM 542 O O . PRO A 1 66 ? -13.000 -0.484 9.215 1.00 91.56 66 PRO A O 1
ATOM 545 N N . PHE A 1 67 ? -10.955 -0.881 8.385 1.00 91.00 67 PHE A N 1
ATOM 546 C CA . PHE A 1 67 ? -10.277 -0.680 9.672 1.00 91.00 67 PHE A CA 1
ATOM 547 C C . PHE A 1 67 ? -10.311 0.784 10.117 1.00 91.00 67 PHE A C 1
ATOM 549 O O . PHE A 1 67 ? -10.573 1.056 11.291 1.00 91.00 67 PHE A O 1
ATOM 556 N N . PHE A 1 68 ? -10.115 1.728 9.190 1.00 89.56 68 PHE A N 1
ATOM 557 C CA . PHE A 1 68 ? -10.250 3.155 9.489 1.00 89.56 68 PHE A CA 1
ATOM 558 C C . PHE A 1 68 ? -11.699 3.537 9.803 1.00 89.56 68 PHE A C 1
ATOM 560 O O . PHE A 1 68 ? -11.941 4.208 10.806 1.00 89.56 68 PHE A O 1
ATOM 567 N N . LEU A 1 69 ? -12.671 3.046 9.026 1.00 90.06 69 LEU A N 1
ATOM 568 C CA . LEU A 1 69 ? -14.096 3.279 9.294 1.00 90.06 69 LEU A CA 1
ATOM 569 C C . LEU A 1 69 ? -14.519 2.720 10.661 1.00 90.06 69 LEU A C 1
ATOM 571 O O . LEU A 1 69 ? -15.189 3.404 11.434 1.00 90.06 69 LEU A O 1
ATOM 575 N N . ALA A 1 70 ? -14.083 1.505 11.003 1.00 87.06 70 ALA A N 1
ATOM 576 C CA . ALA A 1 70 ? -14.347 0.913 12.310 1.00 87.06 70 ALA A CA 1
ATOM 577 C C . ALA A 1 70 ? -13.738 1.748 13.450 1.00 87.06 70 ALA A C 1
ATOM 579 O O . ALA A 1 70 ? -14.414 1.994 14.450 1.00 87.06 70 ALA A O 1
ATOM 580 N N . ALA A 1 71 ? -12.507 2.242 13.285 1.00 85.06 71 ALA A N 1
ATOM 581 C CA . ALA A 1 71 ? -11.855 3.105 14.269 1.00 85.06 71 ALA A CA 1
ATOM 582 C C . ALA A 1 71 ? -12.570 4.458 14.443 1.00 85.06 71 ALA A C 1
ATOM 584 O O . ALA A 1 71 ? -12.652 4.977 15.561 1.00 85.06 71 ALA A O 1
ATOM 585 N N . MET A 1 72 ? -13.116 5.025 13.364 1.00 83.31 72 MET A N 1
ATOM 586 C CA . MET A 1 72 ? -13.896 6.267 13.404 1.00 83.31 72 MET A CA 1
ATOM 587 C C . MET A 1 72 ? -15.234 6.078 14.127 1.00 83.31 72 MET A C 1
ATOM 589 O O . MET A 1 72 ? -15.570 6.878 15.000 1.00 83.31 72 MET A O 1
ATOM 593 N N . ASN A 1 73 ? -15.950 4.984 13.858 1.00 81.00 73 ASN A N 1
ATOM 594 C CA . ASN A 1 73 ? -17.224 4.669 14.516 1.00 81.00 73 ASN A CA 1
ATOM 595 C C . ASN A 1 73 ? -17.071 4.454 16.033 1.00 81.00 73 ASN A C 1
ATOM 597 O O . ASN A 1 73 ? -17.970 4.791 16.805 1.00 81.00 73 ASN A O 1
ATOM 601 N N . VAL A 1 74 ? -15.919 3.944 16.489 1.00 66.56 74 VAL A N 1
ATOM 602 C CA . VAL A 1 74 ? -15.602 3.848 17.927 1.00 66.56 74 VAL A CA 1
ATOM 603 C C . VAL A 1 74 ? -15.537 5.234 18.580 1.00 66.56 74 VAL A C 1
ATOM 605 O O . VAL A 1 74 ? -15.967 5.381 19.720 1.00 66.56 74 VAL A O 1
ATOM 608 N N . THR A 1 75 ? -15.071 6.261 17.864 1.00 60.22 75 THR A N 1
ATOM 609 C CA . THR A 1 75 ? -15.014 7.643 18.374 1.00 60.22 75 THR A CA 1
ATOM 610 C C . THR A 1 75 ? -16.412 8.206 18.641 1.00 60.22 75 THR A C 1
ATOM 612 O O . THR A 1 75 ? -16.629 8.813 19.684 1.00 60.22 75 THR A O 1
ATOM 615 N N . GLN A 1 76 ? -17.387 7.943 17.763 1.00 61.00 76 GLN A N 1
ATOM 616 C CA . GLN A 1 76 ? -18.760 8.439 17.938 1.00 61.00 76 GLN A CA 1
ATOM 617 C C . GLN A 1 76 ? -19.477 7.828 19.148 1.00 61.00 76 GLN A C 1
ATOM 619 O O . GLN A 1 76 ? -20.257 8.509 19.804 1.00 61.00 76 GLN A O 1
ATOM 624 N N . LYS A 1 77 ? -19.194 6.565 19.492 1.00 59.03 77 LYS A N 1
ATOM 625 C CA . LYS A 1 77 ? -19.796 5.912 20.668 1.00 59.03 77 LYS A CA 1
ATOM 626 C C . LYS A 1 77 ? -19.292 6.452 22.013 1.00 59.03 77 LYS A C 1
ATOM 628 O O . LYS A 1 77 ? -19.971 6.253 23.014 1.00 59.03 77 LYS A O 1
ATOM 633 N N . ILE A 1 78 ? -18.109 7.069 22.051 1.00 59.34 78 ILE A N 1
ATOM 634 C CA . ILE A 1 78 ? -17.456 7.532 23.292 1.00 59.34 78 ILE A CA 1
ATOM 635 C C . ILE A 1 78 ? -17.785 9.005 23.595 1.00 59.34 78 ILE A C 1
ATOM 637 O O . ILE A 1 78 ? -17.500 9.471 24.691 1.00 59.34 78 ILE A O 1
ATOM 641 N N . SER A 1 79 ? -18.466 9.713 22.688 1.00 53.53 79 SER A N 1
ATOM 642 C CA . SER A 1 79 ? -19.114 10.998 22.983 1.00 53.53 79 SER A CA 1
ATOM 643 C C . SER A 1 79 ? -20.614 10.806 23.255 1.00 53.53 79 SER A C 1
ATOM 645 O O . SER A 1 79 ? -21.427 11.136 22.391 1.00 53.53 79 SER A O 1
ATOM 647 N N . PRO A 1 80 ? -21.041 10.274 24.418 1.00 50.97 80 PRO A N 1
ATOM 648 C CA . PRO A 1 80 ? -22.395 10.512 24.879 1.00 50.97 80 PRO A CA 1
ATOM 649 C C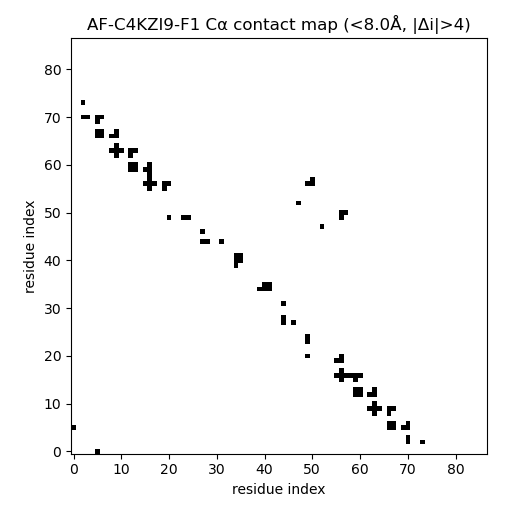 . PRO A 1 80 ? -22.495 11.971 25.346 1.00 50.97 80 PRO A C 1
ATOM 651 O O . PRO A 1 80 ? -21.594 12.486 26.002 1.00 50.97 80 PRO A O 1
ATOM 654 N N . SER A 1 81 ? -23.584 12.617 24.939 1.00 55.75 81 SER A N 1
ATOM 655 C CA . SER A 1 81 ? -24.015 13.979 25.264 1.00 55.75 81 SER A CA 1
ATOM 656 C C . SER A 1 81 ? -23.411 14.579 26.541 1.00 55.75 81 SER A C 1
ATOM 658 O O . SER A 1 81 ? -23.821 14.245 27.653 1.00 55.75 81 SER A O 1
ATOM 660 N N . GLU A 1 82 ? -22.526 15.559 26.383 1.00 50.53 82 GLU A N 1
ATOM 661 C CA . GLU A 1 82 ? -22.365 16.594 27.398 1.00 50.53 82 GLU A CA 1
ATOM 662 C C . GLU A 1 82 ? -23.588 17.512 27.285 1.00 50.53 82 GLU A C 1
ATOM 664 O O . GLU A 1 82 ? -23.612 18.469 26.516 1.00 50.53 82 GLU A O 1
ATOM 669 N N . ASN A 1 83 ? -24.666 17.150 27.974 1.00 51.25 83 ASN A N 1
ATOM 670 C CA . ASN A 1 83 ? -25.730 18.092 28.277 1.00 51.25 83 ASN A CA 1
ATOM 671 C C . ASN A 1 83 ? -26.223 17.844 29.707 1.00 51.25 83 ASN A C 1
ATOM 673 O O . ASN A 1 83 ? -27.127 17.034 29.904 1.00 51.25 83 ASN A O 1
ATOM 677 N N . PRO A 1 84 ? -25.643 18.514 30.715 1.00 56.62 84 PRO A N 1
ATOM 678 C CA . PRO A 1 84 ? -26.296 18.683 31.996 1.00 56.62 84 PRO A CA 1
ATOM 679 C C . PRO A 1 84 ? -27.266 19.865 31.869 1.00 56.62 84 PRO A C 1
ATOM 681 O O . PRO A 1 84 ? -26.979 20.978 32.299 1.00 56.62 84 PRO A O 1
ATOM 684 N N . THR A 1 85 ? -28.417 19.637 31.240 1.00 63.09 85 THR A N 1
ATOM 685 C CA . THR A 1 85 ? -29.615 20.437 31.521 1.00 63.09 85 THR A CA 1
ATOM 686 C C . THR A 1 85 ? -30.586 19.544 32.261 1.00 63.09 85 THR A C 1
ATOM 688 O O . THR A 1 85 ? -31.530 19.034 31.680 1.00 63.09 85 THR A O 1
ATOM 691 N N . ASP A 1 86 ? -30.323 19.362 33.551 1.00 49.59 86 ASP A N 1
ATOM 692 C CA . ASP A 1 86 ? -31.392 19.133 34.511 1.00 49.59 86 ASP A CA 1
ATOM 693 C C . ASP A 1 86 ? -31.306 20.264 35.538 1.00 49.59 86 ASP A C 1
ATOM 695 O O . ASP A 1 86 ? -30.332 20.418 36.279 1.00 49.59 86 ASP A O 1
ATOM 699 N N . SER A 1 87 ? -32.313 21.120 35.401 1.00 49.84 87 SER A N 1
ATOM 700 C CA . SER A 1 87 ? -32.769 22.224 36.244 1.00 49.84 87 SER A CA 1
ATOM 701 C C . SER A 1 87 ? -33.016 21.841 37.696 1.00 49.84 87 SER A C 1
ATOM 703 O O . SER A 1 87 ? -33.548 20.728 37.907 1.00 49.84 87 SER A O 1
#